Protein AF-A0A510E1Q6-F1 (afdb_monomer)

Foldseek 3Di:
DVVVLVVCVVVVPPEEEAEAEACLVPPPPLVVVVVCLVVVSHVRYHYHYDHLDPVSVVVSVVVQVVNCVPNDDDDDAFDDLCRLCVVVPHDPVVLVVDVVNVVVSVVVCCVVGVVSPD

InterPro domains:
  IPR041682 AAA domain, group 14 [PF13173] (7-84)

Sequence (118 aa):
MAEYVKEKRRRGVKSAVLILDEVTPLEDWWKIIKYYIDKGELSTDVIIVSGSSSLGITKSVERFPGRKGYGKEISVLPLSFPQFVEIHGYKREEVLSDSALSSALFEEYTKKGVSLSR

Secondary structure (DSSP, 8-state):
-HHHHHHHHHTT----EEEE-S-TTSTTHHHHHHHHHHTTTTTT-EEEE--S-HHHHHHHHTT-TTT-TT------PPPPHHHHHHHTT--HHHHHH-HHHHHHHHHHHHHHHGGG--

Radius of gyration: 20.94 Å; Cα contacts (8 Å, |Δi|>4): 75; chains: 1; bounding box: 47×30×52 Å

Structure (mmCIF, N/CA/C/O backbone):
data_AF-A0A510E1Q6-F1
#
_entry.id   AF-A0A510E1Q6-F1
#
loop_
_atom_site.group_PDB
_atom_site.id
_atom_site.type_symbol
_atom_site.label_atom_id
_atom_site.label_alt_id
_atom_site.label_comp_id
_atom_site.label_asym_id
_atom_site.label_entity_id
_atom_site.label_seq_id
_atom_site.pdbx_PDB_ins_code
_atom_site.Cartn_x
_atom_site.Cartn_y
_atom_site.Cartn_z
_atom_site.occupancy
_atom_site.B_iso_or_equiv
_atom_site.auth_seq_id
_atom_site.auth_comp_id
_atom_site.auth_asym_id
_atom_site.auth_atom_id
_atom_site.pdbx_PDB_model_num
ATOM 1 N N . MET A 1 1 ? -13.065 10.083 9.079 1.00 88.38 1 MET A N 1
ATOM 2 C CA . MET A 1 1 ? -13.214 8.797 9.806 1.00 88.38 1 MET A CA 1
ATOM 3 C C . MET A 1 1 ? -14.426 8.762 10.739 1.00 88.38 1 MET A C 1
ATOM 5 O O . MET A 1 1 ? -15.209 7.831 10.631 1.00 88.38 1 MET A O 1
ATOM 9 N N . ALA A 1 2 ? -14.637 9.760 11.610 1.00 91.31 2 ALA A N 1
ATOM 10 C CA . ALA A 1 2 ? -15.806 9.794 12.507 1.00 91.31 2 ALA A CA 1
ATOM 11 C C . ALA A 1 2 ? -17.148 9.694 11.757 1.00 91.31 2 ALA A C 1
ATOM 13 O O . ALA A 1 2 ? -18.019 8.912 12.129 1.00 91.31 2 ALA A O 1
ATOM 14 N N . GLU A 1 3 ? -17.283 10.448 10.664 1.00 93.00 3 GLU A N 1
ATOM 15 C CA . GLU A 1 3 ? -18.466 10.413 9.803 1.00 93.00 3 GLU A CA 1
ATOM 16 C C . GLU A 1 3 ? -18.680 9.041 9.151 1.00 93.00 3 GLU A C 1
ATOM 18 O O . GLU A 1 3 ? -19.786 8.513 9.194 1.00 93.00 3 GLU A O 1
ATOM 23 N N . TYR A 1 4 ? -17.611 8.413 8.651 1.00 91.81 4 TYR A N 1
ATOM 24 C CA . TYR A 1 4 ? -17.656 7.044 8.132 1.00 91.81 4 TYR A CA 1
ATOM 25 C C . TYR A 1 4 ? -18.185 6.052 9.181 1.00 91.81 4 TYR A C 1
ATOM 27 O O . TYR A 1 4 ? -19.112 5.300 8.893 1.00 91.81 4 TYR A O 1
ATOM 35 N N . VAL A 1 5 ? -17.659 6.079 10.412 1.00 92.69 5 VAL A N 1
ATOM 36 C CA . VAL A 1 5 ? -18.111 5.176 11.489 1.00 92.69 5 VAL A CA 1
ATOM 37 C C . VAL A 1 5 ? -19.577 5.431 11.841 1.00 92.69 5 VAL A C 1
ATOM 39 O O . VAL A 1 5 ? -20.350 4.485 12.009 1.00 92.69 5 VAL A O 1
ATOM 42 N N . LYS A 1 6 ? -19.985 6.705 11.915 1.00 94.25 6 LYS A N 1
ATOM 43 C CA . LYS A 1 6 ? -21.384 7.089 12.141 1.00 94.25 6 LYS A CA 1
ATOM 44 C C . LYS A 1 6 ? -22.288 6.513 11.052 1.00 94.25 6 LYS A C 1
ATOM 46 O O . LYS A 1 6 ? -23.325 5.933 11.367 1.00 94.25 6 LYS A O 1
ATOM 51 N N . GLU A 1 7 ? -21.883 6.632 9.794 1.00 94.25 7 GLU A N 1
ATOM 52 C CA . GLU A 1 7 ? -22.668 6.160 8.659 1.00 94.25 7 GLU A CA 1
ATOM 53 C C . GLU A 1 7 ? -22.722 4.630 8.576 1.00 94.25 7 GLU A C 1
ATOM 55 O O . GLU A 1 7 ? -23.799 4.067 8.378 1.00 94.25 7 GLU A O 1
ATOM 60 N N . LYS A 1 8 ? -21.600 3.941 8.824 1.00 93.12 8 LYS A N 1
ATOM 61 C CA . LYS A 1 8 ? -21.527 2.474 8.923 1.00 93.12 8 LYS A CA 1
ATOM 62 C C . LYS A 1 8 ? -22.523 1.947 9.959 1.00 93.12 8 LYS A C 1
ATOM 64 O O . LYS A 1 8 ? -23.314 1.053 9.656 1.00 93.12 8 LYS A O 1
ATOM 69 N N . ARG A 1 9 ? -22.534 2.550 11.156 1.00 91.88 9 ARG A N 1
ATOM 70 C CA . ARG A 1 9 ? -23.476 2.217 12.239 1.00 91.88 9 ARG A CA 1
ATOM 71 C C . ARG A 1 9 ? -2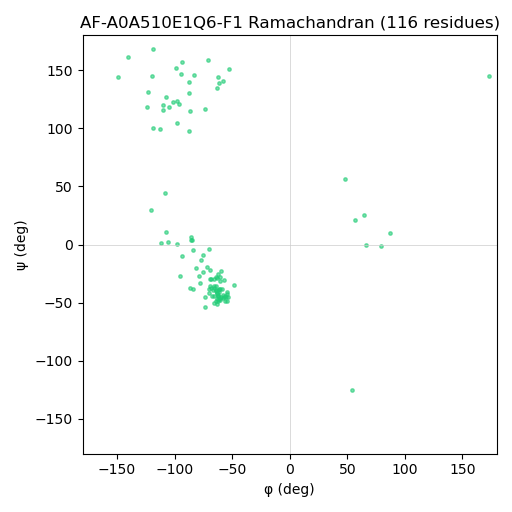4.919 2.484 11.840 1.00 91.88 9 ARG A C 1
ATOM 73 O O . ARG A 1 9 ? -25.761 1.608 12.003 1.00 91.88 9 ARG A O 1
ATOM 80 N N . ARG A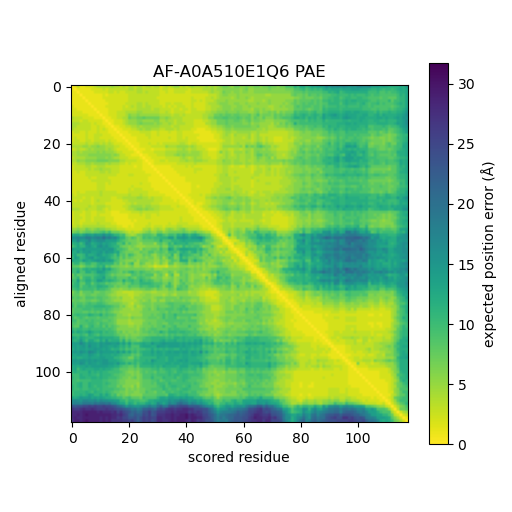 1 10 ? -25.198 3.667 11.284 1.00 95.06 10 ARG A N 1
ATOM 81 C CA . ARG A 1 10 ? -26.546 4.062 10.849 1.00 95.06 10 ARG A CA 1
ATOM 82 C C . ARG A 1 10 ? -27.117 3.097 9.810 1.00 95.06 10 ARG A C 1
ATOM 84 O O . ARG A 1 10 ? -28.304 2.800 9.844 1.00 95.06 10 ARG A O 1
ATOM 91 N N . ARG A 1 11 ? -26.272 2.606 8.902 1.00 94.38 11 ARG A N 1
ATOM 92 C CA . ARG A 1 11 ? -26.645 1.643 7.857 1.00 94.38 11 ARG A CA 1
ATOM 93 C C . ARG A 1 11 ? -26.622 0.181 8.321 1.00 94.38 11 ARG A C 1
ATOM 95 O O . ARG A 1 11 ? -26.972 -0.689 7.533 1.00 94.38 11 ARG A O 1
ATOM 102 N N . GLY A 1 12 ? -26.191 -0.113 9.551 1.00 92.88 12 GLY A N 1
ATOM 103 C CA . GLY A 1 12 ? -26.051 -1.489 10.043 1.00 92.88 12 GLY A CA 1
ATOM 104 C C . GLY A 1 12 ? -25.000 -2.316 9.288 1.00 92.88 12 GLY A C 1
ATOM 105 O O . GLY A 1 12 ? -25.100 -3.541 9.232 1.00 92.88 12 GLY A O 1
ATOM 106 N N . VAL A 1 13 ? -23.999 -1.666 8.685 1.00 94.25 13 VAL A N 1
ATOM 107 C CA . VAL A 1 13 ? -22.943 -2.339 7.915 1.00 94.25 13 VAL A CA 1
ATOM 108 C C . VAL A 1 13 ? -21.985 -3.041 8.877 1.00 94.25 13 VAL A C 1
ATOM 110 O O . VAL A 1 13 ? -21.315 -2.401 9.686 1.00 94.25 13 VAL A O 1
ATOM 113 N N . LYS A 1 14 ? -21.910 -4.373 8.787 1.00 90.38 14 LYS A N 1
ATOM 114 C CA . LYS A 1 14 ? -21.096 -5.202 9.694 1.00 90.38 14 LYS A CA 1
ATOM 115 C C . LYS A 1 14 ? -19.603 -5.186 9.357 1.00 90.38 14 LYS A C 1
ATOM 117 O O . LYS A 1 14 ? -18.782 -5.244 10.267 1.00 90.38 14 LYS A O 1
ATOM 122 N N . SER A 1 15 ? -19.263 -5.084 8.077 1.00 92.94 15 SER A N 1
ATOM 123 C CA . SER A 1 15 ? -17.891 -5.057 7.559 1.00 92.94 15 SER A CA 1
ATOM 124 C C . SER A 1 15 ? -17.833 -4.217 6.289 1.00 92.94 15 SER A C 1
ATOM 126 O O . SER A 1 15 ? -18.760 -4.272 5.478 1.00 92.94 15 SER A O 1
ATOM 128 N N . ALA A 1 1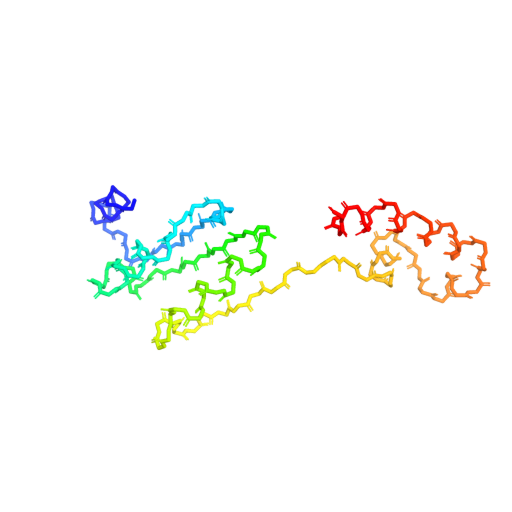6 ? -16.745 -3.487 6.091 1.00 92.69 16 ALA A N 1
ATOM 129 C CA . ALA A 1 16 ? -16.492 -2.718 4.882 1.00 92.69 16 ALA A CA 1
ATOM 130 C C . ALA A 1 16 ? -15.019 -2.793 4.463 1.00 92.69 16 ALA A C 1
ATOM 132 O O . ALA A 1 16 ? -14.138 -3.131 5.256 1.00 92.69 16 ALA A O 1
ATOM 133 N N . VAL A 1 17 ? -14.769 -2.458 3.198 1.00 94.00 17 VAL A N 1
ATOM 134 C CA . VAL A 1 17 ? -13.423 -2.241 2.670 1.00 94.00 17 VAL A CA 1
ATOM 135 C C . VAL A 1 17 ? -13.193 -0.740 2.589 1.00 94.00 17 VAL A C 1
ATOM 137 O O . VAL A 1 17 ? -13.961 -0.028 1.941 1.00 94.00 17 VAL A O 1
ATOM 140 N N . LEU A 1 18 ? -12.147 -0.263 3.254 1.00 92.88 18 LEU A N 1
ATOM 141 C CA . LEU A 1 18 ? -11.750 1.135 3.259 1.00 92.88 18 LEU A CA 1
ATOM 142 C C . LEU A 1 18 ? -10.447 1.283 2.480 1.00 92.88 18 LEU A C 1
ATOM 144 O O . LEU A 1 18 ? -9.425 0.736 2.883 1.00 92.88 18 LEU A O 1
ATOM 148 N N . ILE A 1 19 ? -10.495 2.010 1.367 1.00 93.88 19 ILE A N 1
ATOM 149 C CA . ILE A 1 19 ? -9.333 2.266 0.515 1.00 93.88 19 ILE A CA 1
ATOM 150 C C . ILE A 1 19 ? -8.891 3.703 0.759 1.00 93.88 19 ILE A C 1
ATOM 152 O O . ILE A 1 19 ? -9.659 4.639 0.546 1.00 93.88 19 ILE A O 1
ATOM 156 N N . LEU A 1 20 ? -7.670 3.857 1.251 1.00 91.62 20 LEU A N 1
ATOM 157 C CA . LEU A 1 20 ? -7.038 5.135 1.529 1.00 91.62 20 LEU A CA 1
ATOM 158 C C . LEU A 1 20 ? -5.881 5.296 0.549 1.00 91.62 20 LEU A C 1
ATOM 160 O O . LEU A 1 20 ? -4.823 4.692 0.729 1.00 91.62 20 LEU A O 1
ATOM 164 N N . ASP A 1 21 ? -6.131 6.058 -0.510 1.00 91.88 21 ASP A N 1
ATOM 165 C CA . ASP A 1 21 ? -5.163 6.280 -1.578 1.00 91.88 21 ASP A CA 1
ATOM 166 C C . ASP A 1 21 ? -4.242 7.460 -1.245 1.00 91.88 21 ASP A C 1
ATOM 168 O O . ASP A 1 21 ? -4.705 8.461 -0.697 1.00 91.88 21 ASP A O 1
ATOM 172 N N . GLU A 1 22 ? -2.950 7.328 -1.548 1.00 89.88 22 GLU A N 1
ATOM 173 C CA . GLU A 1 22 ? -1.921 8.362 -1.369 1.00 89.88 22 GLU A CA 1
ATOM 174 C C . GLU A 1 22 ? -1.952 9.026 0.021 1.00 89.88 22 GLU A C 1
ATOM 176 O O . GLU A 1 22 ? -2.061 10.242 0.163 1.00 89.88 22 GLU A O 1
ATOM 181 N N . VAL A 1 23 ? -1.852 8.229 1.091 1.00 89.81 23 VAL A N 1
ATOM 182 C CA . VAL A 1 23 ? -1.857 8.773 2.468 1.00 89.81 23 VAL A CA 1
ATOM 183 C C . VAL A 1 23 ? -0.522 9.395 2.877 1.00 89.81 23 VAL A C 1
ATOM 185 O O . VAL A 1 23 ? -0.434 10.066 3.903 1.00 89.81 23 VAL A O 1
ATOM 188 N N . THR A 1 24 ? 0.533 9.146 2.102 1.00 84.88 24 THR A N 1
ATOM 189 C CA . THR A 1 24 ? 1.919 9.539 2.377 1.00 84.88 24 THR A CA 1
ATOM 190 C C . THR A 1 24 ? 2.165 11.036 2.582 1.00 84.88 24 THR A C 1
ATOM 192 O O . THR A 1 24 ? 3.049 11.350 3.379 1.00 84.88 24 THR A O 1
ATOM 195 N N . PRO A 1 25 ? 1.413 11.966 1.963 1.00 87.06 25 PRO A N 1
ATOM 196 C CA . PRO A 1 25 ? 1.524 13.395 2.259 1.00 87.06 25 PRO A CA 1
ATOM 197 C C . PRO A 1 25 ? 0.957 13.799 3.629 1.00 87.06 25 PRO A C 1
ATOM 199 O O . PRO A 1 25 ? 1.273 14.879 4.123 1.00 87.06 25 PRO A O 1
ATOM 202 N N . LEU A 1 26 ? 0.097 12.977 4.242 1.00 86.69 26 LEU A N 1
ATOM 203 C CA . LEU A 1 26 ? -0.524 13.289 5.527 1.00 86.69 26 LEU A CA 1
ATOM 204 C C . LEU A 1 26 ? 0.382 12.841 6.672 1.00 86.69 26 LEU A C 1
ATOM 206 O O . LEU A 1 26 ? 0.579 11.648 6.896 1.00 86.69 26 LEU A O 1
ATOM 210 N N . GLU A 1 27 ? 0.891 13.782 7.458 1.00 84.62 27 GLU A N 1
ATOM 211 C CA . GLU A 1 27 ? 1.628 13.429 8.668 1.00 84.62 27 GLU A CA 1
ATOM 212 C C . GLU A 1 27 ? 0.735 12.658 9.649 1.00 84.62 27 GLU A C 1
ATOM 214 O O . GLU A 1 27 ? -0.438 12.973 9.852 1.00 84.62 27 GLU A O 1
ATOM 219 N N . ASP A 1 28 ? 1.300 11.621 10.271 1.00 87.12 28 ASP A N 1
ATOM 220 C CA . ASP A 1 28 ? 0.650 10.866 11.342 1.00 87.12 28 ASP A CA 1
ATOM 221 C C . ASP A 1 28 ? -0.725 10.236 11.019 1.00 87.12 28 ASP A C 1
ATOM 223 O O . ASP A 1 28 ? -1.456 9.848 11.937 1.00 87.12 28 ASP A O 1
ATOM 227 N N . TRP A 1 29 ? -1.066 10.030 9.740 1.00 88.44 29 TRP A N 1
ATOM 228 C CA . TRP A 1 29 ? -2.309 9.362 9.305 1.00 88.44 29 TRP A CA 1
ATOM 229 C C . TRP A 1 29 ? -2.571 8.035 10.043 1.00 88.44 29 TRP A C 1
ATOM 231 O O . TRP A 1 29 ? -3.708 7.695 10.390 1.00 88.44 29 TRP A O 1
ATOM 241 N N . TRP A 1 30 ? -1.495 7.306 10.354 1.00 87.44 30 TRP A N 1
ATOM 242 C CA . TRP A 1 30 ? -1.517 6.031 11.063 1.00 87.44 30 TRP A CA 1
ATOM 243 C C . TRP A 1 30 ? -2.128 6.142 12.467 1.00 87.44 30 TRP A C 1
ATOM 245 O O . TRP A 1 30 ? -2.777 5.196 12.917 1.00 87.44 30 TRP A O 1
ATOM 255 N N . LYS A 1 31 ? -1.988 7.289 13.153 1.00 89.50 31 LYS A N 1
ATOM 256 C CA . LYS A 1 31 ? -2.574 7.520 14.487 1.00 89.50 31 LYS A CA 1
ATOM 257 C C . LYS A 1 31 ? -4.095 7.487 14.433 1.00 89.50 31 LYS A C 1
ATOM 259 O O . LYS A 1 31 ? -4.723 6.906 15.317 1.00 89.50 31 LYS A O 1
ATOM 264 N N . ILE A 1 32 ? -4.680 8.070 13.385 1.00 89.94 32 ILE A N 1
ATOM 265 C CA . ILE A 1 32 ? -6.132 8.100 13.189 1.00 89.94 32 ILE A CA 1
ATOM 266 C C . ILE A 1 32 ? -6.638 6.672 13.014 1.00 89.94 32 ILE A C 1
ATOM 268 O O . ILE A 1 32 ? -7.535 6.248 13.730 1.00 89.94 32 ILE A O 1
ATOM 272 N N . ILE A 1 33 ? -6.037 5.898 12.114 1.00 89.88 33 ILE A N 1
ATOM 273 C CA . ILE A 1 33 ? -6.470 4.517 11.866 1.00 89.88 33 ILE A CA 1
ATOM 274 C C . ILE A 1 33 ? -6.293 3.654 13.113 1.00 89.88 33 ILE A C 1
ATOM 276 O O . ILE A 1 33 ? -7.232 2.975 13.525 1.00 89.88 33 ILE A O 1
ATOM 280 N N . LYS A 1 34 ? -5.125 3.737 13.760 1.00 88.69 34 LYS A N 1
ATOM 281 C CA . LYS A 1 34 ? -4.841 3.029 15.011 1.00 88.69 34 LYS A CA 1
ATOM 282 C C . LYS A 1 34 ? -5.904 3.318 16.070 1.00 88.69 34 LYS A C 1
ATOM 284 O O . LYS A 1 34 ? -6.402 2.382 16.680 1.00 88.69 34 LYS A O 1
ATOM 289 N N . TYR A 1 35 ? -6.292 4.579 16.245 1.00 91.56 35 TYR A N 1
ATOM 290 C CA . TYR A 1 35 ? -7.324 4.971 17.204 1.00 91.56 35 TYR A CA 1
ATOM 291 C C . TYR A 1 35 ? -8.661 4.248 16.973 1.00 91.56 35 TYR A C 1
ATOM 293 O O . TYR A 1 35 ? -9.276 3.770 17.924 1.00 91.56 35 TYR A O 1
ATOM 301 N N . TYR A 1 36 ? -9.114 4.136 15.721 1.00 91.44 36 TYR A N 1
ATOM 302 C CA . TYR A 1 36 ? -10.379 3.462 15.408 1.00 91.44 36 TYR A CA 1
ATOM 303 C C . TYR A 1 36 ? -10.273 1.928 15.415 1.00 91.44 36 TYR A C 1
ATOM 305 O O . TYR A 1 36 ? -11.264 1.263 15.721 1.00 91.44 36 TYR A O 1
ATOM 313 N N . ILE A 1 37 ? -9.090 1.366 15.139 1.00 89.06 37 ILE A N 1
ATOM 314 C CA . ILE A 1 37 ? -8.807 -0.064 15.349 1.00 89.06 37 ILE A CA 1
ATOM 315 C C . ILE A 1 37 ? -8.850 -0.393 16.844 1.00 89.06 37 ILE A C 1
ATOM 317 O O . ILE A 1 37 ? -9.564 -1.309 17.238 1.00 89.06 37 ILE A O 1
ATOM 321 N N . ASP A 1 38 ? -8.141 0.375 17.678 1.00 88.94 38 ASP A N 1
ATOM 322 C CA . ASP A 1 38 ? -8.058 0.147 19.127 1.00 88.94 38 ASP A CA 1
ATOM 323 C C . ASP A 1 38 ? -9.436 0.307 19.807 1.00 88.94 38 ASP A C 1
ATOM 325 O O . ASP A 1 38 ? -9.726 -0.371 20.790 1.00 88.94 38 ASP A O 1
ATOM 329 N N . LYS A 1 39 ? -10.3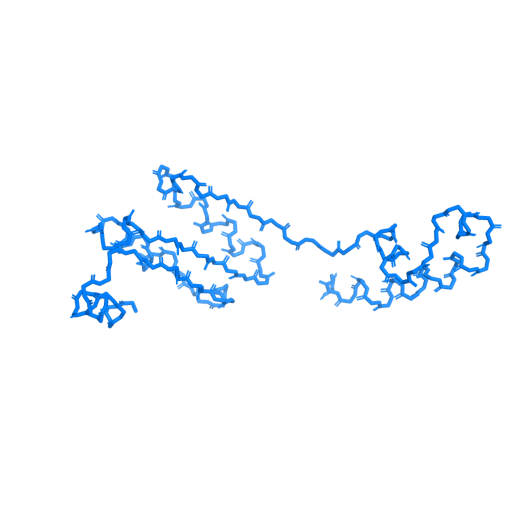28 1.143 19.255 1.00 90.88 39 LYS A N 1
ATOM 330 C CA . LYS A 1 39 ? -11.737 1.242 19.682 1.00 90.88 39 LYS A CA 1
ATOM 331 C C . LYS A 1 39 ? -12.635 0.085 19.224 1.00 90.88 39 LYS A C 1
ATOM 333 O O . LYS A 1 39 ? -13.792 0.028 19.629 1.00 90.88 39 LYS A O 1
ATOM 338 N N . GLY A 1 40 ? -12.151 -0.795 18.351 1.00 88.56 40 GLY A N 1
ATOM 339 C CA . GLY A 1 40 ? -12.924 -1.896 17.776 1.00 88.56 40 GLY A CA 1
ATOM 340 C C . GLY A 1 40 ? -13.868 -1.502 16.633 1.00 88.56 40 GLY A C 1
ATOM 341 O O . GLY A 1 40 ? -14.490 -2.382 16.043 1.00 88.56 40 GLY A O 1
ATOM 342 N N . GLU A 1 41 ? -13.949 -0.222 16.253 1.00 90.56 41 GLU A N 1
ATOM 343 C CA . GLU A 1 41 ? -14.860 0.267 15.196 1.00 90.56 41 GLU A CA 1
ATOM 344 C C . GLU A 1 41 ? -14.497 -0.277 13.806 1.00 90.56 41 GLU A C 1
ATOM 346 O O . GLU A 1 41 ? -15.368 -0.448 12.947 1.00 90.56 41 GLU A O 1
ATOM 351 N N . LEU A 1 42 ? -13.203 -0.549 13.605 1.00 89.50 42 LEU A N 1
ATOM 352 C CA . LEU A 1 42 ? -12.628 -1.103 12.376 1.00 89.50 42 LEU A CA 1
ATOM 353 C C . LEU A 1 42 ? -12.197 -2.570 12.533 1.00 89.50 42 LEU A C 1
ATOM 355 O O . LEU A 1 42 ? -11.514 -3.098 11.666 1.00 89.50 42 LEU A O 1
ATOM 359 N N . SER A 1 43 ? -12.567 -3.238 13.632 1.00 85.06 43 SER A N 1
ATOM 360 C CA . SER A 1 43 ? -12.113 -4.611 13.928 1.00 85.06 43 SER A CA 1
ATOM 361 C C . SER A 1 43 ? -12.561 -5.652 12.894 1.00 85.06 43 SER A C 1
ATOM 363 O O . SER A 1 43 ? -11.908 -6.679 12.731 1.00 85.06 43 SER A O 1
ATOM 365 N N . THR A 1 44 ? -13.662 -5.378 12.193 1.00 88.25 44 THR A N 1
ATOM 366 C CA . THR A 1 44 ? -14.249 -6.228 11.148 1.00 88.25 44 THR A CA 1
ATOM 367 C C . THR A 1 44 ? -14.014 -5.700 9.732 1.00 88.25 44 THR A C 1
ATOM 369 O O . THR A 1 44 ? -14.525 -6.282 8.775 1.00 88.25 44 THR A O 1
ATOM 372 N N . ASP A 1 45 ? -13.285 -4.592 9.590 1.00 90.56 45 ASP A N 1
ATOM 373 C CA . ASP A 1 45 ? -13.070 -3.926 8.307 1.00 90.56 45 ASP A CA 1
ATOM 374 C C . ASP A 1 45 ? -11.718 -4.306 7.702 1.00 90.56 45 ASP A C 1
ATOM 376 O O . ASP A 1 45 ? -10.744 -4.580 8.403 1.00 90.56 45 ASP A O 1
ATOM 380 N N . VAL A 1 46 ? -11.650 -4.273 6.372 1.00 91.00 46 VAL A N 1
ATOM 381 C CA . VAL A 1 46 ? -10.391 -4.385 5.631 1.00 91.00 46 VAL A CA 1
ATOM 382 C C . VAL A 1 46 ? -9.939 -2.983 5.262 1.00 91.00 46 VAL A C 1
ATOM 384 O O . VAL A 1 46 ? -10.671 -2.248 4.604 1.00 91.00 46 VAL A O 1
ATOM 387 N N . ILE A 1 47 ? -8.727 -2.615 5.666 1.00 91.00 47 ILE A N 1
ATOM 388 C CA . ILE A 1 47 ? -8.147 -1.305 5.369 1.00 91.00 47 ILE A CA 1
ATOM 389 C C . ILE A 1 47 ? -7.013 -1.506 4.372 1.00 91.00 47 ILE A C 1
ATOM 391 O O . ILE A 1 47 ? -6.045 -2.209 4.659 1.00 91.00 47 ILE A O 1
ATOM 395 N N . ILE A 1 48 ? -7.142 -0.884 3.207 1.00 91.62 48 ILE A N 1
ATOM 396 C CA . ILE A 1 48 ? -6.120 -0.841 2.169 1.00 91.62 48 ILE A CA 1
ATOM 397 C C . ILE A 1 48 ? -5.556 0.569 2.165 1.00 91.62 48 ILE A C 1
ATOM 399 O O . ILE A 1 48 ? -6.300 1.543 2.080 1.00 91.62 48 ILE A O 1
ATOM 403 N N . VAL A 1 49 ? -4.240 0.666 2.277 1.00 90.56 49 VAL A N 1
ATOM 404 C CA . VAL A 1 49 ? -3.518 1.932 2.280 1.00 90.56 49 VAL A CA 1
ATOM 405 C C . VAL A 1 49 ? -2.500 1.894 1.157 1.00 90.56 49 VAL A C 1
ATOM 407 O O . VAL A 1 49 ? -1.746 0.925 1.056 1.00 90.56 49 VAL A O 1
ATOM 410 N N . SER A 1 50 ? -2.469 2.942 0.341 1.00 90.75 50 SER A N 1
ATOM 411 C CA . SER A 1 50 ? -1.453 3.142 -0.687 1.00 90.75 50 SER A CA 1
ATOM 412 C C . SER A 1 50 ? -0.668 4.434 -0.428 1.00 90.75 50 SER A C 1
ATOM 414 O O . SER A 1 50 ? -1.040 5.282 0.389 1.00 90.75 50 SER A O 1
ATOM 416 N N . GLY A 1 51 ? 0.427 4.582 -1.160 1.00 87.19 51 GLY A N 1
ATOM 417 C CA . GLY A 1 51 ? 1.195 5.813 -1.213 1.00 87.19 51 GLY A CA 1
ATOM 418 C C . GLY A 1 51 ? 2.488 5.632 -1.989 1.00 87.19 51 GLY A C 1
ATOM 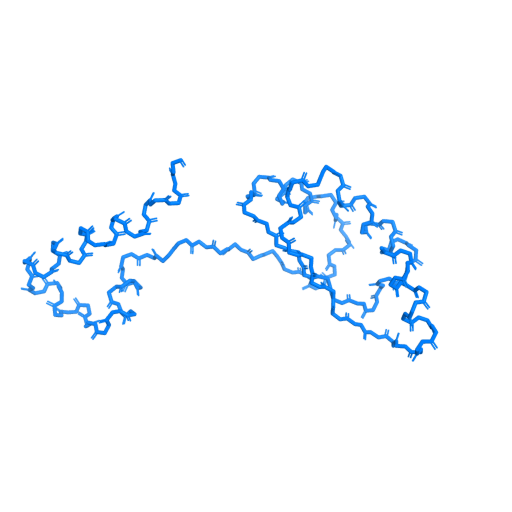419 O O . GLY A 1 51 ? 3.123 4.574 -1.962 1.00 87.19 51 GLY A O 1
ATOM 420 N N . SER A 1 52 ? 2.860 6.686 -2.695 1.00 81.38 52 SER A N 1
ATOM 421 C CA . SER A 1 52 ? 4.043 6.734 -3.550 1.00 81.38 52 SER A CA 1
ATOM 422 C C . SER A 1 52 ? 5.362 6.690 -2.766 1.00 81.38 52 SER A C 1
ATOM 424 O O . SER A 1 52 ? 6.360 6.150 -3.245 1.00 81.38 52 SER A O 1
ATOM 426 N N . SER A 1 53 ? 5.377 7.211 -1.533 1.00 76.38 53 SER A N 1
ATOM 427 C CA . SER A 1 53 ? 6.561 7.209 -0.667 1.00 76.38 53 SER A CA 1
ATOM 428 C C . SER A 1 53 ? 6.648 5.927 0.158 1.00 76.38 53 SER A C 1
ATOM 430 O O . SER A 1 53 ? 6.062 5.806 1.240 1.00 76.38 53 SER A O 1
ATOM 432 N N . SER A 1 54 ? 7.453 4.982 -0.322 1.00 67.06 54 SER A N 1
ATOM 433 C CA . SER A 1 54 ? 7.753 3.727 0.375 1.00 67.06 54 SER A CA 1
ATOM 434 C C . SER A 1 54 ? 8.281 3.964 1.797 1.00 67.06 54 SER A C 1
ATOM 436 O O . SER A 1 54 ? 7.811 3.328 2.737 1.00 67.06 54 SER A O 1
ATOM 438 N N . LEU A 1 55 ? 9.154 4.958 2.008 1.00 65.44 55 LEU A N 1
ATOM 439 C CA . LEU A 1 55 ? 9.644 5.325 3.347 1.00 65.44 55 LEU A CA 1
ATOM 440 C C . LEU A 1 55 ? 8.531 5.802 4.294 1.00 65.44 55 LEU A C 1
ATOM 442 O O . LEU A 1 55 ? 8.564 5.481 5.486 1.00 65.44 55 LEU A O 1
ATOM 446 N N . GLY A 1 56 ? 7.562 6.574 3.787 1.00 66.38 56 GLY A N 1
ATOM 447 C CA . GLY A 1 56 ? 6.434 7.076 4.577 1.00 66.38 56 GLY A CA 1
ATOM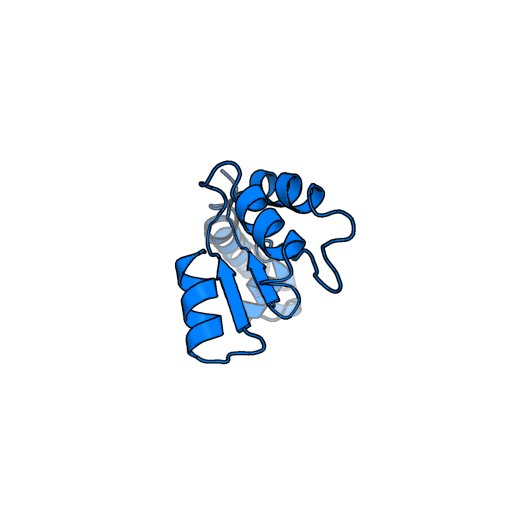 448 C C . GLY A 1 56 ? 5.475 5.963 5.006 1.00 66.38 56 GLY A C 1
ATOM 449 O O . GLY A 1 56 ? 4.992 5.959 6.145 1.00 66.38 56 GLY A O 1
ATOM 450 N N . ILE A 1 57 ? 5.251 4.979 4.130 1.00 74.50 57 ILE A N 1
ATOM 451 C CA . ILE A 1 57 ? 4.408 3.815 4.427 1.00 74.50 57 ILE A CA 1
ATOM 452 C C . ILE A 1 57 ? 5.113 2.858 5.378 1.00 74.50 57 ILE A C 1
ATOM 454 O O . ILE A 1 57 ? 4.554 2.552 6.430 1.00 74.50 57 ILE A O 1
ATOM 458 N N . THR A 1 58 ? 6.335 2.419 5.068 1.00 70.00 58 THR A N 1
ATOM 459 C CA . THR A 1 58 ? 7.029 1.378 5.842 1.00 70.00 58 THR A CA 1
ATOM 460 C C . THR A 1 58 ? 7.226 1.796 7.303 1.00 70.00 58 THR A C 1
ATOM 462 O O . THR A 1 58 ? 6.838 1.058 8.210 1.00 70.00 58 THR A O 1
ATOM 465 N N . LYS A 1 59 ? 7.669 3.039 7.563 1.00 71.00 59 LYS A N 1
ATOM 466 C CA . LYS A 1 59 ? 7.789 3.580 8.936 1.00 71.00 59 LYS A CA 1
ATOM 467 C C . LYS A 1 59 ? 6.463 3.636 9.695 1.00 71.00 59 LYS A C 1
ATOM 469 O O . LYS A 1 59 ? 6.451 3.635 10.925 1.00 71.00 59 LYS A O 1
ATOM 474 N N . SER A 1 60 ? 5.348 3.764 8.984 1.00 69.50 60 SER A N 1
ATOM 475 C CA . SER A 1 60 ? 4.011 3.818 9.578 1.00 69.50 60 SER A CA 1
ATOM 476 C C . SER A 1 60 ? 3.470 2.410 9.830 1.00 69.50 60 SER A C 1
ATOM 478 O O . SER A 1 60 ? 2.881 2.152 10.877 1.00 69.50 60 SER A O 1
ATOM 480 N N . VAL A 1 61 ? 3.737 1.474 8.919 1.00 70.56 61 VAL A N 1
ATOM 481 C CA . VAL A 1 61 ? 3.366 0.055 8.999 1.00 70.56 61 VAL A CA 1
ATOM 482 C C . VAL A 1 61 ? 4.064 -0.656 10.169 1.00 70.56 61 VAL A C 1
ATOM 484 O O . VAL A 1 61 ? 3.442 -1.484 10.843 1.00 70.56 61 VAL A O 1
ATOM 487 N N . GLU A 1 62 ? 5.309 -0.292 10.485 1.00 73.94 62 GLU A N 1
ATOM 488 C CA . GLU A 1 62 ? 6.030 -0.747 11.688 1.00 73.94 62 GLU A CA 1
ATOM 489 C C . GLU A 1 62 ? 5.322 -0.366 13.002 1.00 73.94 62 GLU A C 1
ATOM 491 O O . GLU A 1 62 ? 5.484 -1.038 14.020 1.00 73.94 62 GLU A O 1
ATOM 496 N N . ARG A 1 63 ? 4.465 0.666 12.991 1.00 76.94 63 ARG A N 1
ATOM 497 C CA . ARG A 1 63 ? 3.734 1.160 14.176 1.00 76.94 63 ARG A CA 1
ATOM 498 C C . ARG A 1 63 ? 2.432 0.406 14.461 1.00 76.94 63 ARG A C 1
ATOM 500 O O . ARG A 1 63 ? 1.729 0.739 15.424 1.00 76.94 63 ARG A O 1
ATOM 507 N N . PHE A 1 64 ? 2.132 -0.641 13.687 1.00 78.94 64 PHE A N 1
ATOM 508 C CA . PHE A 1 64 ? 0.993 -1.545 13.894 1.00 78.94 64 PHE A CA 1
ATOM 509 C C . PHE A 1 64 ? 1.392 -2.952 14.400 1.00 78.94 64 PHE A C 1
ATOM 511 O O . PHE A 1 64 ? 0.835 -3.946 13.917 1.00 78.94 64 PHE A O 1
ATOM 518 N N . PRO A 1 65 ? 2.307 -3.112 15.382 1.00 75.06 65 PRO A N 1
ATOM 519 C CA . PRO A 1 65 ? 2.648 -4.439 15.885 1.00 75.06 65 PRO A CA 1
ATOM 520 C C . PRO A 1 65 ? 1.412 -5.089 16.525 1.00 75.06 65 PRO A C 1
ATOM 522 O O . PRO A 1 65 ? 0.643 -4.432 17.240 1.00 75.06 65 PRO A O 1
ATOM 525 N N . GLY A 1 66 ? 1.188 -6.367 16.204 1.00 73.44 66 GLY A N 1
ATOM 526 C CA . GLY A 1 66 ? 0.048 -7.162 16.681 1.00 73.44 66 GLY A CA 1
ATOM 527 C C . GLY A 1 66 ? -1.332 -6.715 16.178 1.00 73.44 66 GLY A C 1
ATOM 528 O O . GLY A 1 66 ? -2.327 -7.340 16.518 1.00 73.44 66 GLY A O 1
ATOM 529 N N . ARG A 1 67 ? -1.410 -5.651 15.365 1.00 73.88 67 ARG A N 1
ATOM 530 C CA . ARG A 1 67 ? -2.666 -5.050 14.870 1.00 73.88 67 ARG A CA 1
ATOM 531 C C . ARG A 1 67 ? -2.884 -5.242 13.372 1.00 73.88 67 ARG A C 1
ATOM 533 O O . ARG A 1 67 ? -3.879 -4.773 12.838 1.00 73.88 67 ARG A O 1
ATOM 540 N N . LYS A 1 68 ? -1.958 -5.930 12.697 1.00 74.19 68 LYS A N 1
ATOM 541 C CA . LYS A 1 68 ? -2.082 -6.267 11.274 1.00 74.19 68 LYS A CA 1
ATOM 542 C C . LYS A 1 68 ? -3.080 -7.403 11.034 1.00 74.19 68 LYS A C 1
ATOM 544 O O . LYS A 1 68 ? -3.622 -7.489 9.941 1.00 74.19 68 LYS A O 1
ATOM 549 N N . GLY A 1 69 ? -3.342 -8.260 12.027 1.00 77.50 69 GLY A N 1
ATOM 550 C CA . GLY A 1 69 ? -4.153 -9.465 11.829 1.00 77.50 69 GLY A CA 1
ATOM 551 C C . GLY A 1 69 ? -3.586 -10.314 10.684 1.00 77.50 69 GLY A C 1
ATOM 552 O O . GLY A 1 69 ? -2.396 -10.616 10.681 1.00 77.50 69 GLY A O 1
ATOM 553 N N . TYR A 1 70 ? -4.420 -10.624 9.686 1.00 77.50 70 TYR A N 1
ATOM 554 C CA . TYR A 1 70 ? -4.024 -11.284 8.428 1.00 77.50 70 TYR A CA 1
ATOM 555 C C . TYR A 1 70 ? -3.528 -10.319 7.332 1.00 77.50 70 TYR A C 1
ATOM 557 O O . TYR A 1 70 ? -3.323 -10.726 6.187 1.00 77.50 70 TYR A O 1
ATOM 565 N N . GLY A 1 71 ? -3.382 -9.033 7.651 1.00 78.44 71 GLY A N 1
ATOM 566 C CA . GLY A 1 71 ? -2.938 -7.996 6.729 1.00 78.44 71 GLY A CA 1
ATOM 567 C C . GLY A 1 71 ? -1.526 -8.249 6.204 1.00 78.44 71 GLY A C 1
ATOM 568 O O . GLY A 1 71 ? -0.654 -8.744 6.919 1.00 78.44 71 GLY A O 1
ATOM 569 N N . LYS A 1 72 ? -1.306 -7.888 4.938 1.00 81.06 72 LYS A N 1
ATOM 570 C CA . LYS A 1 72 ? -0.031 -8.046 4.234 1.00 81.06 72 LYS A CA 1
ATOM 571 C C . LYS A 1 72 ? 0.485 -6.689 3.782 1.00 81.06 72 LYS A C 1
ATOM 573 O O . LYS A 1 72 ? -0.298 -5.821 3.408 1.00 81.06 72 LYS A O 1
ATOM 578 N N . GLU A 1 73 ? 1.799 -6.533 3.800 1.00 82.31 73 GLU A N 1
ATOM 579 C CA . GLU A 1 73 ? 2.471 -5.426 3.126 1.00 82.31 73 GLU A CA 1
ATOM 580 C C . GLU A 1 73 ? 2.752 -5.849 1.684 1.00 82.31 73 GLU A C 1
ATOM 582 O O . GLU A 1 73 ? 3.229 -6.960 1.444 1.00 82.31 73 GLU A O 1
ATOM 587 N N . ILE A 1 74 ? 2.389 -4.997 0.727 1.00 83.50 74 ILE A N 1
ATOM 588 C CA . ILE A 1 74 ? 2.550 -5.264 -0.702 1.00 83.50 74 ILE A CA 1
ATOM 589 C C . ILE A 1 74 ? 3.379 -4.126 -1.284 1.00 83.50 74 ILE A C 1
ATOM 591 O O . ILE A 1 74 ? 2.957 -2.972 -1.256 1.00 83.50 74 ILE A O 1
ATOM 595 N N . SER A 1 75 ? 4.550 -4.457 -1.822 1.00 82.19 75 SER A N 1
ATOM 596 C CA . SER A 1 75 ? 5.380 -3.514 -2.569 1.00 82.19 75 SER A CA 1
ATOM 597 C C . SER A 1 75 ? 5.105 -3.672 -4.058 1.00 82.19 75 SER A C 1
ATOM 599 O O . SER A 1 75 ? 5.290 -4.753 -4.616 1.00 82.19 75 SER A O 1
ATOM 601 N N . VAL A 1 76 ? 4.669 -2.591 -4.701 1.00 83.12 76 VAL A N 1
ATOM 602 C CA . VAL A 1 76 ? 4.471 -2.545 -6.152 1.00 83.12 76 VAL A CA 1
ATOM 603 C C . VAL A 1 76 ? 5.701 -1.888 -6.766 1.00 83.12 76 VAL A C 1
ATOM 605 O O . VAL A 1 76 ? 5.897 -0.683 -6.637 1.00 83.12 76 VAL A O 1
ATOM 608 N N . LEU A 1 77 ? 6.565 -2.700 -7.373 1.00 83.38 77 LEU A N 1
ATOM 609 C CA . LEU A 1 77 ? 7.785 -2.240 -8.036 1.00 83.38 77 LEU A CA 1
ATOM 610 C C . LEU A 1 77 ? 7.535 -2.009 -9.535 1.00 83.38 77 LEU A C 1
ATOM 612 O O . LEU A 1 77 ? 6.617 -2.617 -10.095 1.00 83.38 77 LEU A O 1
ATOM 616 N N . PRO A 1 78 ? 8.356 -1.176 -10.203 1.00 84.06 78 PRO A N 1
ATOM 617 C CA . PRO A 1 78 ? 8.363 -1.101 -11.658 1.00 84.06 78 PRO A CA 1
ATOM 618 C C . PRO A 1 78 ? 8.548 -2.485 -12.290 1.00 84.06 78 PRO A C 1
ATOM 620 O O . PRO A 1 78 ? 9.196 -3.364 -11.715 1.00 84.06 78 PRO A O 1
ATOM 623 N N . LEU A 1 79 ? 7.997 -2.665 -13.492 1.00 89.31 79 LEU A N 1
ATOM 624 C CA . LEU A 1 79 ? 8.198 -3.889 -14.266 1.00 89.31 79 LEU A CA 1
ATOM 625 C C . LEU A 1 79 ? 9.692 -4.115 -14.504 1.00 89.31 79 LEU A C 1
ATOM 627 O O . LEU A 1 79 ? 10.424 -3.178 -14.807 1.00 89.31 79 LEU A O 1
ATOM 631 N N . SER A 1 80 ? 10.137 -5.363 -14.421 1.00 90.31 80 SER A N 1
ATOM 632 C CA . SER A 1 80 ? 11.455 -5.752 -14.923 1.00 90.31 80 SER A CA 1
ATOM 633 C C . SER A 1 80 ? 11.474 -5.734 -16.453 1.00 90.31 80 SER A C 1
ATOM 635 O O . SER A 1 80 ? 10.432 -5.873 -17.098 1.00 90.31 80 SER A O 1
ATOM 637 N N . PHE A 1 81 ? 12.659 -5.627 -17.058 1.00 91.00 81 PHE A N 1
ATOM 638 C CA . PHE A 1 81 ? 12.783 -5.661 -18.518 1.00 91.00 81 PHE A CA 1
ATOM 639 C C . PHE A 1 81 ? 12.134 -6.908 -19.163 1.00 91.00 81 PHE A C 1
ATOM 641 O O . PHE A 1 81 ? 11.392 -6.746 -20.128 1.00 91.00 81 PHE A O 1
ATOM 648 N N . PRO A 1 82 ? 12.272 -8.135 -18.620 1.00 90.88 82 PRO A N 1
ATOM 649 C CA . PRO A 1 82 ? 11.562 -9.295 -19.163 1.00 90.88 82 PRO A CA 1
ATOM 650 C C . PRO A 1 82 ? 10.033 -9.171 -19.115 1.00 90.88 82 PRO A C 1
ATOM 652 O O . PRO A 1 82 ? 9.367 -9.591 -20.054 1.00 90.88 82 PRO A O 1
ATOM 655 N N . GLN A 1 83 ? 9.472 -8.585 -18.051 1.00 90.88 83 GLN A N 1
ATOM 656 C CA . GLN A 1 83 ? 8.026 -8.337 -17.954 1.00 90.88 83 GLN A CA 1
ATOM 657 C C . GLN A 1 83 ? 7.578 -7.251 -18.938 1.00 90.88 83 GLN A C 1
ATOM 659 O O . GLN A 1 83 ? 6.490 -7.335 -19.502 1.00 90.88 83 GLN A O 1
ATOM 664 N N . PHE A 1 84 ? 8.425 -6.244 -19.163 1.00 92.19 84 PHE A N 1
ATOM 665 C CA . PHE A 1 84 ? 8.212 -5.227 -20.185 1.00 92.19 84 PHE A CA 1
ATOM 666 C C . PHE A 1 84 ? 8.176 -5.847 -21.590 1.00 92.19 84 PHE A C 1
ATOM 668 O O . PHE A 1 84 ? 7.279 -5.542 -22.367 1.00 92.19 84 PHE A O 1
ATOM 675 N N . VAL A 1 85 ? 9.093 -6.759 -21.909 1.00 92.81 85 VAL A N 1
ATOM 676 C CA . VAL A 1 85 ? 9.103 -7.482 -23.191 1.00 92.81 85 VAL A CA 1
ATOM 677 C C . VAL A 1 85 ? 7.815 -8.293 -23.384 1.00 92.81 85 VAL A C 1
ATOM 679 O O . VAL A 1 85 ? 7.161 -8.175 -24.420 1.00 92.81 85 VAL A O 1
ATOM 682 N N . GLU A 1 86 ? 7.409 -9.051 -22.362 1.00 92.69 86 GLU A N 1
ATOM 683 C CA . GLU A 1 86 ? 6.201 -9.885 -22.407 1.00 92.69 86 GLU A CA 1
ATOM 684 C C . GLU A 1 86 ? 4.919 -9.063 -22.590 1.00 92.69 86 GLU A C 1
ATOM 686 O O . GLU A 1 86 ? 4.080 -9.413 -23.418 1.00 92.69 86 GLU A O 1
ATOM 691 N N . ILE A 1 87 ? 4.761 -7.947 -21.865 1.00 92.62 87 ILE A N 1
ATOM 692 C CA . ILE A 1 87 ? 3.558 -7.105 -21.984 1.00 92.62 87 ILE A CA 1
ATOM 693 C C . ILE A 1 87 ? 3.479 -6.372 -23.333 1.00 92.62 87 ILE A C 1
ATOM 695 O O . ILE A 1 87 ? 2.385 -6.019 -23.767 1.00 92.62 87 ILE A O 1
ATOM 699 N N . HIS A 1 88 ? 4.612 -6.182 -24.020 1.00 89.50 88 HIS A N 1
ATOM 700 C CA . HIS A 1 88 ? 4.657 -5.632 -25.382 1.00 89.50 88 HIS A CA 1
ATOM 701 C C . HIS A 1 88 ? 4.462 -6.707 -26.469 1.00 89.50 88 HIS A C 1
ATOM 703 O O . HIS A 1 88 ? 4.504 -6.386 -27.653 1.00 89.50 88 HIS A O 1
ATOM 709 N N . GLY A 1 89 ? 4.196 -7.961 -26.082 1.00 93.19 89 GLY A N 1
ATOM 710 C CA . GLY A 1 89 ? 3.797 -9.035 -26.995 1.00 93.19 89 GLY A CA 1
ATOM 711 C C . GLY A 1 89 ? 4.949 -9.808 -27.634 1.00 93.19 89 GLY A C 1
ATOM 712 O O . GLY A 1 89 ? 4.703 -10.611 -28.531 1.00 93.19 89 GLY A O 1
ATOM 713 N N . TYR A 1 90 ? 6.183 -9.600 -27.177 1.00 92.25 90 TYR A N 1
ATOM 714 C CA . TYR A 1 90 ? 7.351 -10.312 -27.688 1.00 92.25 90 TYR A CA 1
ATOM 715 C C . TYR A 1 90 ? 7.663 -11.544 -26.843 1.00 92.25 90 TYR A C 1
ATOM 717 O O . TYR A 1 90 ? 7.507 -11.538 -25.617 1.00 92.25 90 TYR A O 1
ATOM 725 N N . LYS A 1 91 ? 8.177 -12.595 -27.487 1.00 92.06 91 LYS A N 1
ATOM 726 C CA . LYS A 1 91 ? 8.765 -13.724 -26.760 1.00 92.06 91 LYS A CA 1
ATOM 727 C C . LYS A 1 91 ? 10.202 -13.407 -26.379 1.00 92.06 91 LYS A C 1
ATOM 729 O O . LYS A 1 91 ? 10.933 -12.756 -27.123 1.00 92.06 91 LYS A O 1
ATOM 734 N N . ARG A 1 92 ? 10.638 -13.907 -25.224 1.00 88.75 92 ARG A N 1
ATOM 735 C CA . ARG A 1 92 ? 12.003 -13.666 -24.737 1.00 88.75 92 ARG A CA 1
ATOM 736 C C . ARG A 1 92 ? 13.043 -14.213 -25.709 1.00 88.75 92 ARG A C 1
ATOM 738 O O . ARG A 1 92 ? 14.053 -13.565 -25.935 1.00 88.75 92 ARG A O 1
ATOM 745 N N . GLU A 1 93 ? 12.776 -15.366 -26.310 1.00 90.81 93 GLU A N 1
ATOM 746 C CA . GLU A 1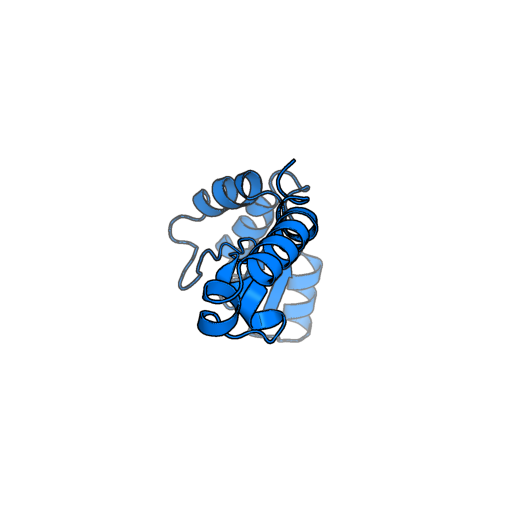 93 ? 13.675 -16.030 -27.254 1.00 90.81 93 GLU A CA 1
ATOM 747 C C . GLU A 1 93 ? 13.888 -15.187 -28.518 1.00 90.81 93 GLU A C 1
ATOM 749 O O . GLU A 1 93 ? 15.014 -15.077 -28.996 1.00 90.81 93 GLU A O 1
ATOM 754 N N . GLU A 1 94 ? 12.827 -14.541 -29.012 1.00 88.12 94 GLU A N 1
ATOM 755 C CA . GLU A 1 94 ? 12.874 -13.651 -30.178 1.00 88.12 94 GLU A CA 1
ATOM 756 C C . GLU A 1 94 ? 13.755 -12.433 -29.882 1.00 88.12 94 GLU A C 1
ATOM 758 O O . GLU A 1 94 ? 14.686 -12.143 -30.633 1.00 88.12 94 GLU A O 1
ATOM 763 N N . VAL A 1 95 ? 13.540 -11.788 -28.732 1.00 90.81 95 VAL A N 1
ATOM 764 C CA . VAL A 1 95 ? 14.331 -10.623 -28.308 1.00 90.81 95 VAL A CA 1
ATOM 765 C C . VAL A 1 95 ? 15.792 -10.985 -28.041 1.00 90.81 95 VAL A C 1
ATOM 767 O O . VAL A 1 95 ? 16.680 -10.220 -28.391 1.00 90.81 95 VAL A O 1
ATOM 770 N N . LEU A 1 96 ? 16.072 -12.156 -27.467 1.00 90.12 96 LEU A N 1
ATOM 771 C CA . LEU A 1 96 ? 17.447 -12.611 -27.235 1.00 90.12 96 LEU A CA 1
ATOM 772 C C . LEU A 1 96 ? 18.186 -12.952 -28.536 1.00 90.12 96 LEU A C 1
ATOM 774 O O . LEU A 1 96 ? 19.409 -12.833 -28.590 1.00 90.12 96 LEU A O 1
ATOM 778 N N . SER A 1 97 ? 17.459 -13.387 -29.568 1.00 90.81 97 SER A N 1
ATOM 779 C CA . SER A 1 97 ? 18.030 -13.733 -30.874 1.00 90.81 97 SER A CA 1
ATOM 780 C C . SER A 1 97 ? 18.291 -12.523 -31.779 1.00 90.81 97 SER A C 1
ATOM 782 O O . SER A 1 97 ? 19.118 -12.613 -32.685 1.00 90.81 97 SER A O 1
ATOM 784 N N . ASP A 1 98 ? 17.633 -11.390 -31.515 1.00 94.06 98 ASP A N 1
ATOM 785 C CA . ASP A 1 98 ? 17.758 -10.153 -32.285 1.00 94.06 98 ASP A CA 1
ATOM 786 C C . ASP A 1 98 ? 18.297 -9.011 -31.409 1.00 94.06 98 ASP A C 1
ATOM 788 O O . ASP A 1 98 ? 17.580 -8.349 -30.653 1.00 94.06 98 ASP A O 1
ATOM 792 N N . SER A 1 99 ? 19.597 -8.740 -31.549 1.00 92.38 99 SER A N 1
ATOM 793 C CA . SER A 1 99 ? 20.275 -7.690 -30.785 1.00 92.38 99 SER A CA 1
ATOM 794 C C . SER A 1 99 ? 19.753 -6.282 -31.097 1.00 92.38 99 SER A C 1
ATOM 796 O O . SER A 1 99 ? 19.837 -5.411 -30.225 1.00 92.38 99 SER A O 1
ATOM 798 N N . ALA A 1 100 ? 19.240 -6.027 -32.305 1.00 93.75 100 ALA A N 1
ATOM 799 C CA . ALA A 1 100 ? 18.697 -4.720 -32.668 1.00 93.75 100 ALA A CA 1
ATOM 800 C C . ALA A 1 100 ? 17.340 -4.504 -31.988 1.00 93.75 100 ALA A C 1
ATOM 802 O O . ALA A 1 100 ? 17.128 -3.466 -31.357 1.00 93.75 100 ALA A O 1
ATOM 803 N N . LEU A 1 101 ? 16.470 -5.519 -32.025 1.00 92.00 101 LEU A N 1
ATOM 804 C CA . LEU A 1 101 ? 15.192 -5.523 -31.313 1.00 92.00 101 LEU A CA 1
ATOM 805 C C . LEU A 1 101 ? 15.386 -5.398 -29.7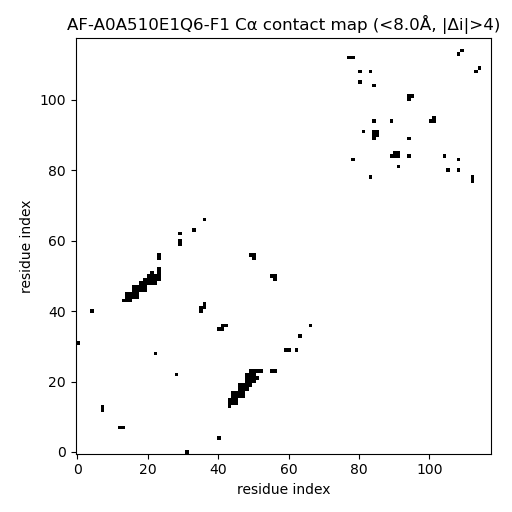95 1.00 92.00 101 LEU A C 1
ATOM 807 O O . LEU A 1 101 ? 14.732 -4.572 -29.159 1.00 92.00 101 LE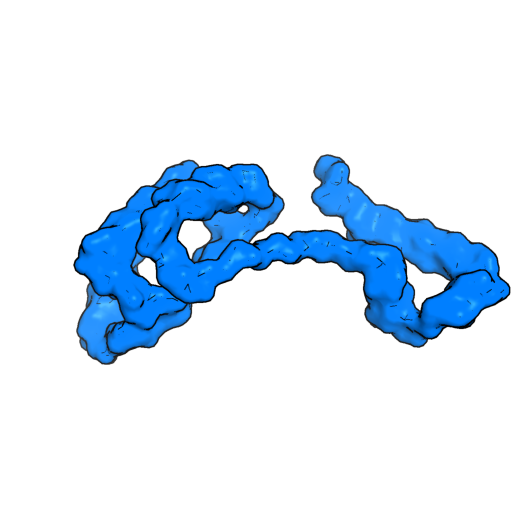U A O 1
ATOM 811 N N . SER A 1 102 ? 16.321 -6.160 -29.215 1.00 93.12 102 SER A N 1
ATOM 812 C CA . SER A 1 102 ? 16.650 -6.066 -27.787 1.00 93.12 102 SER A CA 1
ATOM 813 C C . SER A 1 102 ? 17.098 -4.665 -27.390 1.00 93.12 102 SER A C 1
ATOM 815 O O . SER A 1 102 ? 16.672 -4.157 -26.354 1.00 93.12 102 SER A O 1
ATOM 817 N N . SER A 1 103 ? 17.948 -4.034 -28.201 1.00 93.69 103 SER A N 1
ATOM 818 C CA . SER A 1 103 ? 18.455 -2.688 -27.915 1.00 93.69 103 SER A CA 1
ATOM 819 C C . SER A 1 103 ? 17.335 -1.650 -27.997 1.00 93.69 103 SER A C 1
ATOM 821 O O . SER A 1 103 ? 17.185 -0.842 -27.083 1.00 93.69 103 SER A O 1
ATOM 823 N N . ALA A 1 104 ? 16.489 -1.726 -29.029 1.00 93.31 104 ALA A N 1
ATOM 824 C CA . ALA A 1 104 ? 15.350 -0.828 -29.202 1.00 93.31 104 ALA A CA 1
ATOM 825 C C . ALA A 1 104 ? 14.344 -0.930 -28.040 1.00 93.31 104 ALA A C 1
ATOM 827 O O . ALA A 1 104 ? 13.948 0.087 -27.466 1.00 93.31 104 ALA A O 1
ATOM 828 N N . LEU A 1 105 ? 13.979 -2.153 -27.638 1.00 92.69 105 LEU A N 1
ATOM 829 C CA . LEU A 1 105 ? 13.073 -2.379 -26.508 1.00 92.69 105 LEU A CA 1
ATOM 830 C C . LEU A 1 105 ? 13.692 -1.940 -25.179 1.00 92.69 105 LEU A C 1
ATOM 832 O O . LEU A 1 105 ? 12.983 -1.428 -24.314 1.00 92.69 105 LEU A O 1
ATOM 836 N N . PHE A 1 106 ? 15.003 -2.116 -24.997 1.00 92.44 106 PHE A N 1
ATOM 837 C CA . PHE A 1 106 ? 15.686 -1.680 -23.780 1.00 92.44 106 PHE A CA 1
ATOM 838 C C . PHE A 1 106 ? 15.773 -0.150 -23.679 1.00 92.44 106 PHE A C 1
ATOM 840 O O . PHE A 1 106 ? 15.561 0.420 -22.605 1.00 92.44 106 PHE A O 1
ATOM 847 N N . GLU A 1 107 ? 16.007 0.547 -24.791 1.00 92.50 107 GLU A N 1
ATOM 848 C CA . GLU A 1 107 ? 15.910 2.009 -24.837 1.00 92.50 107 GLU A CA 1
ATOM 849 C C . GLU A 1 107 ? 14.496 2.506 -24.508 1.00 92.50 107 GLU A C 1
ATOM 851 O O . GLU A 1 107 ? 14.325 3.483 -23.778 1.00 92.50 107 GLU A O 1
ATOM 856 N N . GLU A 1 108 ? 13.461 1.832 -25.008 1.00 91.12 108 GLU A N 1
ATOM 857 C CA . GLU A 1 108 ? 12.077 2.169 -24.675 1.00 91.12 108 GLU A CA 1
ATOM 858 C C . GLU A 1 108 ? 11.767 1.911 -23.193 1.00 91.12 108 GLU A C 1
ATOM 860 O O . GLU A 1 108 ? 11.189 2.765 -22.511 1.00 91.12 108 GLU A O 1
ATOM 865 N N . TYR A 1 109 ? 12.210 0.765 -22.673 1.00 90.50 109 TYR A N 1
ATOM 866 C CA . TYR A 1 109 ? 12.094 0.399 -21.266 1.00 90.50 109 TYR A CA 1
ATOM 867 C C . TYR A 1 109 ? 12.760 1.429 -20.357 1.00 90.50 109 TYR A C 1
ATOM 869 O O . TYR A 1 109 ? 12.167 1.841 -19.365 1.00 90.50 109 TYR A O 1
ATOM 877 N N . THR A 1 110 ? 13.965 1.896 -20.687 1.00 88.50 110 THR A N 1
ATOM 878 C CA . THR A 1 110 ? 14.648 2.908 -19.868 1.00 88.50 110 THR A CA 1
ATOM 879 C C . THR A 1 110 ? 13.920 4.251 -19.893 1.00 88.50 110 THR A C 1
ATOM 881 O O . THR A 1 110 ? 13.764 4.869 -18.841 1.00 88.50 110 THR A O 1
ATOM 884 N N . LYS A 1 111 ? 13.375 4.671 -21.043 1.00 87.19 111 LYS A N 1
ATOM 885 C CA . LYS A 1 111 ? 12.556 5.894 -21.139 1.00 87.19 111 LYS A CA 1
ATOM 886 C C . LYS A 1 111 ? 11.272 5.807 -20.309 1.00 87.19 111 LYS A C 1
ATOM 888 O O . LYS A 1 111 ? 10.907 6.781 -19.658 1.00 87.19 111 LYS A O 1
ATOM 893 N N . LYS A 1 112 ? 10.590 4.656 -20.319 1.00 80.25 112 LYS A N 1
ATOM 894 C CA . LYS A 1 112 ? 9.296 4.465 -19.636 1.00 80.25 112 LYS A CA 1
ATOM 895 C C . LYS A 1 112 ? 9.425 4.060 -18.161 1.00 80.25 112 LYS A C 1
ATOM 897 O O . LYS A 1 112 ? 8.625 4.492 -17.341 1.00 80.25 112 LYS A O 1
ATOM 902 N N . GLY A 1 113 ? 10.405 3.227 -17.825 1.00 62.00 113 GLY A N 1
ATOM 903 C CA . GLY A 1 113 ? 10.554 2.575 -16.520 1.00 62.00 113 GLY A CA 1
ATOM 904 C C . GLY A 1 113 ? 11.477 3.294 -15.533 1.00 62.00 113 GLY A C 1
ATOM 905 O O . GLY A 1 113 ? 11.275 3.177 -14.329 1.00 62.00 113 GLY A O 1
ATOM 906 N N . VAL A 1 114 ? 12.460 4.072 -16.006 1.00 54.81 114 VAL A N 1
ATOM 907 C CA . VAL A 1 114 ? 13.448 4.756 -15.136 1.00 54.81 114 VAL A CA 1
ATOM 908 C C . VAL A 1 114 ? 13.021 6.187 -14.780 1.00 54.81 114 VAL A C 1
ATOM 910 O O . VAL A 1 114 ? 13.574 6.803 -13.873 1.00 54.81 114 VAL A O 1
ATOM 913 N N . SER A 1 115 ? 11.973 6.721 -15.415 1.00 47.91 115 SER A N 1
ATOM 914 C CA . SER A 1 115 ? 11.468 8.065 -15.096 1.00 47.91 115 SER A CA 1
ATOM 915 C C . SER A 1 115 ? 10.771 8.169 -13.727 1.00 47.91 115 SER A C 1
ATOM 917 O O . SER A 1 115 ? 10.396 9.267 -13.331 1.00 47.91 115 SER A O 1
ATOM 919 N N . LEU A 1 116 ? 10.611 7.056 -13.000 1.00 44.31 116 LEU A N 1
ATOM 920 C CA . LEU A 1 116 ? 10.064 7.004 -11.637 1.00 44.31 116 LEU A CA 1
ATOM 921 C C . LEU A 1 116 ? 11.150 6.952 -10.543 1.00 44.31 116 LEU A C 1
ATOM 923 O O . LEU A 1 116 ? 10.816 6.875 -9.365 1.00 44.31 116 LEU A O 1
ATOM 927 N N . SER A 1 117 ? 12.440 6.969 -10.908 1.00 38.25 117 SER A N 1
ATOM 928 C CA . SER A 1 117 ? 13.560 6.848 -9.960 1.00 38.25 117 SER A CA 1
ATOM 929 C C . SER A 1 117 ? 14.520 8.045 -9.972 1.00 38.25 117 SER A C 1
ATOM 931 O O . SER A 1 117 ? 15.715 7.867 -9.724 1.00 38.25 117 SER A O 1
ATOM 933 N N . ARG A 1 118 ? 14.038 9.247 -10.296 1.00 34.72 118 ARG A N 1
ATOM 934 C CA . ARG A 1 118 ? 14.805 10.492 -10.150 1.00 34.72 118 ARG A CA 1
ATOM 935 C C . ARG A 1 118 ? 14.069 11.490 -9.280 1.00 34.72 118 ARG A C 1
ATOM 937 O O . ARG A 1 118 ? 12.839 11.603 -9.459 1.00 34.72 118 ARG A O 1
#

pLDDT: mean 85.15, std 11.49, range [34.72, 95.06]

Mean predicted aligned error: 7.58 Å

Solvent-accessible surface area (backbone atoms only — not comparable to full-atom values): 7357 Å² total; per-residue (Å²): 107,71,66,56,54,52,49,34,59,75,69,67,56,80,60,53,79,46,78,42,74,59,46,52,85,48,79,68,54,58,58,60,54,49,54,40,42,77,70,51,80,41,68,64,41,47,78,47,77,47,45,90,44,61,71,54,48,53,68,47,59,68,72,40,75,94,67,51,81,91,63,77,90,81,87,86,73,78,78,52,71,70,55,50,42,48,77,72,72,46,55,69,68,61,40,71,74,30,68,66,58,38,50,55,52,48,55,49,46,49,65,70,60,51,70,81,77,118

Organism: NCBI:txid1294262

Nearest PDB structures (foldseek):
  9f14-assembly1_A  TM=4.578E-01  e=8.598E+00  Klebsiella aerogenes
  1bks-assembly1_A  TM=2.906E-01  e=3.894E+00  Salmonella enterica subsp. enterica serovar Typhimurium
  7ehv-assembly1_A  TM=3.048E-01  e=4.746E+00  Homo sapiens
  3oxn-assembly1_D  TM=3.663E-01  e=9.185E+00  Vibrio parahaemolyticus